Protein AF-A0AAP3A2Y4-F1 (afdb_monomer_lite)

Sequence (164 aa):
LSGLLCDRFGIGVDEKKYFTPYRIIGALFAVIATIFVVSPQWHSTSFILLAILPFLAGLLAGWQPAGNAKVAEATGSMLVSITWNFIVGFCVLGTALAIRVALGHVTVQLPDVWWMYLGGPLGLMSISLMAILVRGLGLLMLGVASTAGQLLGSVLIDVLIPSL

Structure (mmCIF, N/CA/C/O backbone):
data_AF-A0AAP3A2Y4-F1
#
_entry.id   AF-A0AAP3A2Y4-F1
#
loop_
_atom_site.group_PDB
_atom_site.id
_atom_site.type_symbol
_atom_site.label_atom_id
_atom_site.label_alt_id
_atom_site.label_comp_id
_atom_site.label_asym_id
_atom_site.label_entity_id
_atom_site.label_seq_id
_atom_site.pd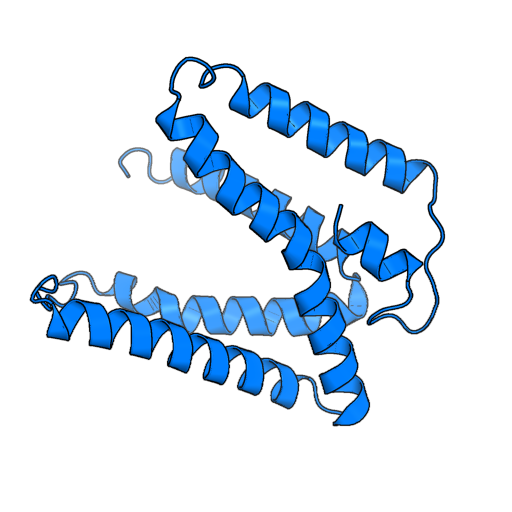bx_PDB_ins_code
_atom_site.Cartn_x
_atom_site.Cartn_y
_atom_site.Cartn_z
_atom_site.occupancy
_atom_site.B_iso_or_eq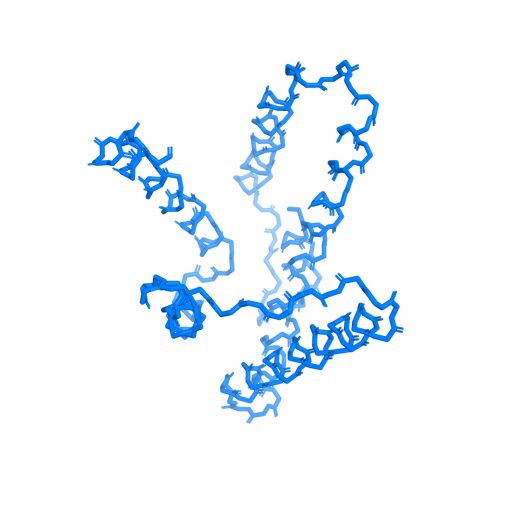uiv
_atom_site.auth_seq_id
_atom_site.auth_comp_id
_atom_site.auth_asym_id
_atom_site.auth_atom_id
_atom_site.pdbx_PDB_model_num
ATOM 1 N N . LEU A 1 1 ? -14.241 4.726 -2.953 1.00 68.31 1 LEU A N 1
ATOM 2 C CA . LEU A 1 1 ? -15.470 4.012 -3.389 1.00 68.31 1 LEU A CA 1
ATOM 3 C C . LEU A 1 1 ? -15.640 2.683 -2.656 1.00 68.31 1 LEU A C 1
ATOM 5 O O . LEU A 1 1 ? -16.600 2.540 -1.913 1.00 68.31 1 LEU A O 1
ATOM 9 N N . SER A 1 2 ? -14.690 1.757 -2.773 1.00 71.88 2 SER A N 1
ATOM 10 C CA . SER A 1 2 ? -14.707 0.450 -2.091 1.00 71.88 2 SER A CA 1
ATOM 11 C C . SER A 1 2 ? -14.863 0.514 -0.568 1.00 71.88 2 SER A C 1
ATOM 13 O O . SER A 1 2 ? -15.697 -0.191 -0.010 1.00 71.88 2 SER A O 1
ATOM 15 N N . GLY A 1 3 ? -14.146 1.420 0.103 1.00 65.75 3 GLY A N 1
ATOM 16 C CA . GLY A 1 3 ? -14.281 1.628 1.551 1.00 65.75 3 GLY A CA 1
ATOM 17 C C . GLY A 1 3 ? -15.672 2.113 1.985 1.00 65.75 3 GLY A C 1
ATOM 18 O O . GLY A 1 3 ? -16.166 1.690 3.018 1.00 65.75 3 GLY A O 1
ATOM 19 N N . LEU A 1 4 ? -16.354 2.930 1.170 1.00 69.94 4 LEU A N 1
ATOM 20 C CA . LEU A 1 4 ? -17.735 3.363 1.441 1.00 69.94 4 LEU A CA 1
ATOM 21 C C . LEU A 1 4 ? -18.731 2.201 1.337 1.00 69.94 4 LEU A C 1
ATOM 23 O O . LEU A 1 4 ? -19.694 2.147 2.098 1.00 69.94 4 LEU A O 1
ATOM 27 N N . LEU A 1 5 ? -18.494 1.274 0.406 1.00 71.19 5 LEU A N 1
ATOM 28 C CA . LEU A 1 5 ? -19.283 0.050 0.282 1.00 71.19 5 LEU A CA 1
ATOM 29 C C . LEU A 1 5 ? -19.033 -0.884 1.473 1.00 71.19 5 LEU A C 1
ATOM 31 O O . LEU A 1 5 ? -19.998 -1.350 2.071 1.00 71.19 5 LEU A O 1
ATOM 35 N N . CYS A 1 6 ? -17.772 -1.096 1.866 1.00 65.56 6 CYS A N 1
ATOM 36 C CA . CYS A 1 6 ? -17.422 -1.922 3.029 1.00 65.56 6 CYS A CA 1
ATOM 37 C C . CYS A 1 6 ? -18.035 -1.367 4.327 1.00 65.56 6 CYS A C 1
ATOM 39 O O . CYS A 1 6 ? -18.673 -2.114 5.069 1.00 65.56 6 CYS A O 1
ATOM 41 N N . ASP A 1 7 ? -17.947 -0.049 4.534 1.00 68.12 7 ASP A N 1
ATOM 42 C CA . ASP A 1 7 ? -18.549 0.662 5.669 1.00 68.12 7 ASP A CA 1
ATOM 43 C C . ASP A 1 7 ? -20.079 0.489 5.731 1.00 68.12 7 ASP A C 1
ATOM 45 O O . ASP A 1 7 ? -20.644 0.340 6.818 1.00 68.12 7 ASP A O 1
ATOM 49 N N . ARG A 1 8 ? -20.762 0.481 4.574 1.00 68.12 8 ARG A N 1
ATOM 50 C CA . ARG A 1 8 ? -22.217 0.266 4.505 1.00 68.12 8 ARG A CA 1
ATOM 51 C C . ARG A 1 8 ? -22.609 -1.193 4.713 1.00 68.12 8 ARG A C 1
ATOM 53 O O . ARG A 1 8 ? -23.613 -1.468 5.372 1.00 68.12 8 ARG A O 1
ATOM 60 N N . PHE A 1 9 ? -21.850 -2.123 4.142 1.00 69.75 9 PHE A N 1
ATOM 61 C CA . PHE A 1 9 ? -22.098 -3.551 4.323 1.00 69.75 9 PHE A CA 1
ATOM 62 C C . PHE A 1 9 ? -21.707 -4.041 5.727 1.00 69.75 9 PHE A C 1
ATOM 64 O O . PHE A 1 9 ? -22.107 -5.138 6.108 1.00 69.75 9 PHE A O 1
ATOM 71 N N . GLY A 1 10 ? -21.017 -3.218 6.527 1.00 60.84 10 GLY A N 1
ATOM 72 C CA . GLY A 1 10 ? -20.581 -3.575 7.880 1.00 60.84 10 GLY A CA 1
ATOM 73 C C . GLY A 1 10 ? -19.429 -4.577 7.875 1.00 60.84 10 GLY A C 1
ATOM 74 O O . GLY A 1 10 ? -19.268 -5.355 8.811 1.00 60.84 10 GLY A O 1
ATOM 75 N N . ILE A 1 11 ? -18.650 -4.610 6.793 1.00 62.44 11 ILE A N 1
ATOM 76 C CA . ILE A 1 11 ? -17.527 -5.533 6.653 1.00 62.44 11 ILE A CA 1
ATOM 77 C C . ILE A 1 11 ? -16.316 -4.857 7.303 1.00 62.44 11 ILE A C 1
ATOM 79 O O . ILE A 1 11 ? -15.845 -3.834 6.814 1.00 62.44 11 ILE A O 1
ATOM 83 N N . GLY A 1 12 ? -15.834 -5.415 8.418 1.00 56.69 12 GLY A N 1
ATOM 84 C CA . GLY A 1 12 ? -14.637 -4.938 9.129 1.00 56.69 12 GLY A CA 1
ATOM 85 C C . GLY A 1 12 ? -14.832 -3.746 10.078 1.00 56.69 12 GLY A C 1
ATOM 86 O O . GLY A 1 12 ? -13.844 -3.143 10.486 1.00 56.69 12 GLY A O 1
ATOM 87 N N . VAL A 1 13 ? -16.074 -3.401 10.429 1.00 58.44 13 VAL A N 1
ATOM 88 C CA . VAL A 1 13 ? -16.423 -2.345 11.401 1.00 58.44 13 VAL A CA 1
ATOM 89 C C . VAL A 1 13 ? -17.531 -2.834 12.334 1.00 58.44 13 VAL A C 1
ATOM 91 O O . VAL A 1 13 ? -18.464 -3.486 11.870 1.00 58.44 13 VAL A O 1
ATOM 94 N N . ASP A 1 14 ? -17.433 -2.494 13.624 1.00 57.44 14 ASP A N 1
ATOM 95 C CA . ASP A 1 14 ? -18.377 -2.931 14.671 1.00 57.44 14 ASP A CA 1
ATOM 96 C C . ASP A 1 14 ? -19.785 -2.342 14.490 1.00 57.44 14 ASP A C 1
ATOM 98 O O . ASP A 1 14 ? -20.785 -3.007 14.751 1.00 57.44 14 ASP A O 1
ATOM 102 N N . GLU A 1 15 ? -19.877 -1.119 13.958 1.00 57.94 15 GLU A N 1
ATOM 103 C CA . GLU A 1 15 ? -21.140 -0.468 13.610 1.00 57.94 15 GLU A CA 1
ATOM 104 C C . GLU A 1 15 ? -21.162 -0.041 12.140 1.00 57.94 15 GLU A C 1
ATOM 106 O O . GLU A 1 15 ? -20.217 0.562 11.618 1.00 57.94 15 GLU A O 1
ATOM 111 N N . LYS A 1 16 ? -22.284 -0.319 11.463 1.00 64.31 16 LYS A N 1
ATOM 112 C CA . LYS A 1 16 ? -22.519 0.104 10.076 1.00 64.31 16 LYS A CA 1
ATOM 113 C C . LYS A 1 16 ? -22.501 1.628 9.999 1.00 64.31 16 LYS A C 1
ATOM 115 O O . LYS A 1 16 ? -23.362 2.299 10.568 1.00 64.31 16 LYS A O 1
ATOM 120 N N . LYS A 1 17 ? -21.556 2.187 9.244 1.00 61.84 17 LYS A N 1
ATOM 121 C CA . LYS A 1 17 ? -21.473 3.639 9.049 1.00 61.84 17 LYS A CA 1
ATOM 122 C C . LYS A 1 17 ? -22.388 4.054 7.903 1.00 61.84 17 LYS A C 1
ATOM 124 O O . LYS A 1 17 ? -22.169 3.691 6.748 1.00 61.84 17 LYS A O 1
ATOM 129 N N . TYR A 1 18 ? -23.409 4.845 8.219 1.00 62.59 18 TYR A N 1
ATOM 130 C CA . TYR A 1 18 ? -24.339 5.381 7.227 1.00 62.59 18 TYR A CA 1
ATOM 131 C C . TYR A 1 18 ? -23.654 6.368 6.273 1.00 62.59 18 TYR A C 1
ATOM 133 O O . TYR A 1 18 ? -22.656 7.015 6.607 1.00 62.59 18 TYR A O 1
ATOM 141 N N . PHE A 1 19 ? -24.201 6.494 5.061 1.00 65.31 19 PHE A N 1
ATOM 142 C CA . PHE A 1 19 ? -23.746 7.499 4.109 1.00 65.31 19 PHE A CA 1
ATOM 143 C C . PHE A 1 19 ? -24.113 8.889 4.619 1.00 65.31 19 PHE A C 1
ATOM 145 O O . PHE A 1 19 ? -25.251 9.330 4.486 1.00 65.31 19 PHE A O 1
ATOM 152 N N . THR A 1 20 ? -23.141 9.589 5.194 1.00 78.19 20 THR A N 1
ATOM 153 C CA . THR A 1 20 ? -23.298 11.011 5.474 1.00 78.19 20 THR A CA 1
ATOM 154 C C . THR A 1 20 ? -23.122 11.804 4.175 1.00 78.19 20 THR A C 1
ATOM 156 O O . THR A 1 20 ? -22.290 11.436 3.335 1.00 78.19 20 THR A O 1
ATOM 159 N N . PRO A 1 21 ? -23.863 12.908 3.986 1.00 77.06 21 PRO A N 1
ATOM 160 C CA . PRO A 1 21 ? -23.754 13.734 2.782 1.00 77.06 21 PRO A CA 1
ATOM 161 C C . PRO A 1 21 ? -22.318 14.232 2.549 1.00 77.06 21 PRO A C 1
ATOM 163 O O . PRO A 1 21 ? -21.835 14.215 1.421 1.00 77.06 21 PRO A O 1
ATOM 166 N N . TYR A 1 22 ? -21.578 14.542 3.617 1.00 76.44 22 TYR A N 1
ATOM 167 C CA . TYR A 1 22 ? -20.168 14.942 3.543 1.00 76.44 22 TYR A CA 1
ATOM 168 C C . TYR A 1 22 ? -19.253 13.867 2.935 1.00 76.44 22 TYR A C 1
ATOM 170 O O . TYR A 1 22 ? -18.348 14.185 2.165 1.00 76.44 22 TYR A O 1
ATOM 178 N N . ARG A 1 23 ? -19.499 12.582 3.229 1.00 70.94 23 ARG A N 1
ATOM 179 C CA . ARG A 1 23 ? -18.725 11.465 2.664 1.00 70.94 23 ARG A CA 1
ATOM 180 C C . ARG A 1 23 ? -18.998 11.266 1.174 1.00 70.94 23 ARG A C 1
ATOM 182 O O . ARG A 1 23 ? -18.071 10.964 0.426 1.00 70.94 23 ARG A O 1
ATOM 189 N N . ILE A 1 24 ? -20.250 11.447 0.751 1.00 80.25 24 ILE A N 1
ATOM 190 C CA . ILE A 1 24 ? -20.639 11.370 -0.665 1.00 80.25 24 ILE A CA 1
ATOM 191 C C . ILE A 1 24 ? -19.985 12.511 -1.447 1.00 80.25 24 ILE A C 1
ATOM 193 O O . ILE A 1 24 ? -19.368 12.267 -2.481 1.00 80.25 24 ILE A O 1
ATOM 197 N N . ILE A 1 25 ? -20.065 13.735 -0.921 1.00 81.75 25 ILE A N 1
ATOM 198 C CA . ILE A 1 25 ? -19.464 14.920 -1.541 1.00 81.75 25 ILE A CA 1
ATOM 199 C C . ILE A 1 25 ? -17.945 14.751 -1.672 1.00 81.75 25 ILE A C 1
ATOM 201 O O . ILE A 1 25 ? -17.399 14.955 -2.754 1.00 81.75 25 ILE A O 1
ATOM 205 N N . 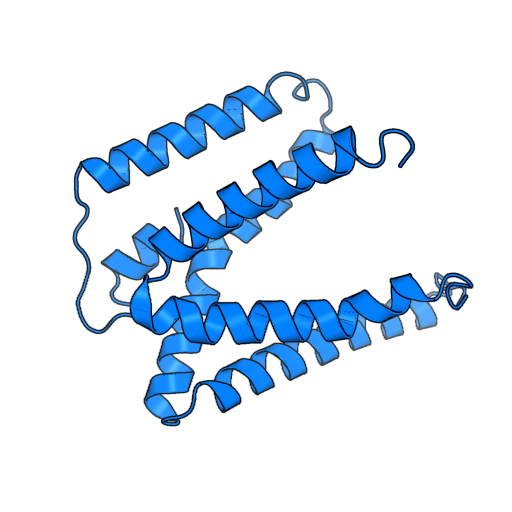GLY A 1 26 ? -17.262 14.301 -0.614 1.00 74.56 26 GLY A N 1
ATOM 206 C CA . GLY A 1 26 ? -15.821 14.035 -0.666 1.00 74.56 26 GLY A CA 1
ATOM 207 C C . GLY A 1 26 ? -15.441 12.968 -1.701 1.00 74.56 26 GLY A C 1
ATOM 208 O O . GLY A 1 26 ? -14.463 13.133 -2.429 1.00 74.56 26 GLY A O 1
ATOM 209 N N . ALA A 1 27 ? -16.233 11.898 -1.826 1.00 76.44 27 ALA A N 1
ATOM 210 C CA . ALA A 1 27 ? -16.006 10.872 -2.844 1.00 76.44 27 ALA A CA 1
ATOM 211 C C . ALA A 1 27 ? -16.215 11.403 -4.272 1.00 76.44 27 ALA A C 1
ATOM 213 O O . ALA A 1 27 ? -15.421 11.079 -5.154 1.00 76.44 27 ALA A O 1
ATOM 214 N N . LEU A 1 28 ? -17.241 12.231 -4.495 1.00 83.56 28 LEU A N 1
ATOM 215 C CA . LEU A 1 28 ? -17.479 12.895 -5.780 1.00 83.56 28 LEU A CA 1
ATOM 216 C C . LEU A 1 28 ? -16.314 13.813 -6.158 1.00 83.56 28 LEU A C 1
ATOM 218 O O . LEU A 1 28 ? -15.815 13.722 -7.277 1.00 83.56 28 LEU A O 1
ATOM 222 N N . PHE A 1 29 ? -15.831 14.635 -5.223 1.00 84.81 29 PHE A N 1
ATOM 223 C CA . PHE A 1 29 ? -14.670 15.493 -5.466 1.00 84.81 29 PHE A CA 1
ATOM 224 C C . PHE A 1 29 ? -13.420 14.695 -5.830 1.00 84.81 29 PHE A C 1
ATOM 226 O O . PHE A 1 29 ? -12.730 15.067 -6.775 1.00 84.81 29 PHE A O 1
ATOM 233 N N . ALA A 1 30 ? -13.153 13.583 -5.139 1.00 77.44 30 ALA A N 1
ATOM 234 C CA . ALA A 1 30 ? -12.022 12.721 -5.470 1.00 77.44 30 ALA A CA 1
ATOM 235 C C . ALA A 1 30 ? -12.125 12.172 -6.904 1.00 77.44 30 ALA A C 1
ATOM 237 O O . ALA A 1 30 ? -11.150 12.227 -7.647 1.00 77.44 30 ALA A O 1
ATOM 238 N N . VAL A 1 31 ? -13.313 11.712 -7.320 1.00 82.12 31 VAL A N 1
ATOM 239 C CA . VAL A 1 31 ? -13.546 11.219 -8.689 1.00 82.12 31 VAL A CA 1
ATOM 240 C C . VAL A 1 31 ? -13.333 12.327 -9.722 1.00 82.12 31 VAL A C 1
ATOM 242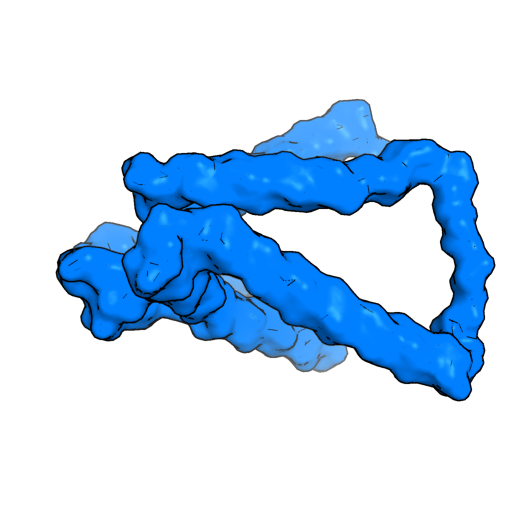 O O . VAL A 1 31 ? -12.624 12.114 -10.704 1.00 82.12 31 VAL A O 1
ATOM 245 N N . ILE A 1 32 ? -13.899 13.515 -9.493 1.00 85.38 32 ILE A N 1
ATOM 246 C CA . ILE A 1 32 ? -13.757 14.662 -10.403 1.00 85.38 32 ILE A CA 1
ATOM 247 C C . ILE A 1 32 ? -12.285 15.075 -10.522 1.00 85.38 32 ILE A C 1
ATOM 249 O O . ILE A 1 32 ? -11.789 15.256 -11.633 1.00 85.38 32 ILE A O 1
ATOM 253 N N . ALA A 1 33 ? -11.568 15.167 -9.399 1.00 80.62 33 ALA A N 1
ATOM 254 C CA . ALA A 1 33 ? -10.150 15.510 -9.382 1.00 80.62 33 ALA A CA 1
ATOM 255 C C . ALA A 1 33 ? -9.306 14.483 -10.153 1.00 80.62 33 ALA A C 1
ATOM 257 O O . ALA A 1 33 ? -8.462 14.870 -10.960 1.00 80.62 33 ALA A O 1
ATOM 258 N N . THR A 1 34 ? -9.562 13.182 -9.973 1.00 79.69 34 THR A N 1
ATOM 259 C CA . THR A 1 34 ? -8.871 12.129 -10.733 1.00 79.69 34 THR A CA 1
ATOM 260 C C . THR A 1 34 ? -9.136 12.244 -12.234 1.00 79.69 34 THR A C 1
ATOM 262 O O . THR A 1 34 ? -8.192 12.162 -13.016 1.00 79.69 34 THR A O 1
ATOM 265 N N . ILE A 1 35 ? -10.386 12.478 -12.652 1.00 82.88 35 ILE A N 1
ATOM 266 C CA . ILE A 1 35 ? -10.720 12.679 -14.073 1.00 82.88 35 ILE A CA 1
ATOM 267 C C . ILE A 1 35 ? -9.956 13.880 -14.635 1.00 82.88 35 ILE A C 1
ATOM 269 O O . ILE A 1 35 ? -9.402 13.792 -15.728 1.00 82.88 35 ILE A O 1
ATOM 273 N N . PHE A 1 36 ? -9.877 14.974 -13.878 1.00 85.06 36 PHE A N 1
ATOM 274 C CA . PHE A 1 36 ? -9.170 16.180 -14.300 1.00 85.06 36 PHE A CA 1
ATOM 275 C C . PHE A 1 36 ? -7.667 15.931 -14.485 1.00 85.06 36 PHE A C 1
ATOM 277 O O . PHE A 1 36 ? -7.118 16.269 -15.531 1.00 85.06 36 PHE A O 1
ATOM 284 N N . VAL A 1 37 ? -7.026 15.258 -13.521 1.00 79.81 37 VAL A N 1
ATOM 285 C CA . VAL A 1 37 ? -5.603 14.871 -13.579 1.00 79.81 37 VAL A CA 1
ATOM 286 C C . VAL A 1 37 ? -5.312 13.951 -14.768 1.00 79.81 37 VAL A C 1
ATOM 288 O O . VAL A 1 37 ? -4.263 14.064 -15.398 1.00 79.81 37 VAL A O 1
ATOM 291 N N . VAL A 1 38 ? -6.241 13.052 -15.096 1.00 77.06 38 VAL A N 1
ATOM 292 C CA . VAL A 1 38 ? -6.081 12.068 -16.176 1.00 77.06 38 VAL A CA 1
ATOM 293 C C . VAL A 1 38 ? -6.448 12.633 -17.558 1.00 77.06 38 VAL A C 1
ATOM 295 O O . VAL A 1 38 ? -5.957 12.126 -18.567 1.00 77.06 38 VAL A O 1
ATOM 298 N N . SER A 1 39 ? -7.259 13.694 -17.628 1.00 81.38 39 SER A N 1
ATOM 299 C CA . SER A 1 39 ? -7.762 14.292 -18.879 1.00 81.38 39 SER A CA 1
ATOM 300 C C . SER A 1 39 ? -6.709 14.572 -19.969 1.00 81.38 39 SER A C 1
ATOM 302 O O . SER A 1 39 ? -7.011 14.311 -21.137 1.00 81.38 39 SER A O 1
ATOM 304 N N . PRO A 1 40 ? -5.461 14.993 -19.666 1.00 80.44 40 PRO A N 1
ATOM 305 C CA . PRO A 1 40 ? -4.465 15.261 -20.706 1.00 80.44 40 PRO A CA 1
ATOM 306 C C . PRO A 1 40 ? -4.001 13.998 -21.451 1.00 80.44 40 PRO A C 1
ATOM 308 O O . PRO A 1 40 ? -3.507 14.087 -22.574 1.00 80.44 40 PRO A O 1
ATOM 311 N N . GLN A 1 41 ? -4.162 12.812 -20.854 1.00 75.69 41 GLN A N 1
ATOM 312 C CA . GLN A 1 41 ? -3.605 11.551 -21.365 1.00 75.69 41 GLN A CA 1
ATOM 313 C C . GLN A 1 41 ? -4.589 10.713 -22.204 1.00 75.69 41 GLN A C 1
ATOM 315 O O . GLN A 1 41 ? -4.269 9.595 -22.609 1.00 75.69 41 GLN A O 1
ATOM 320 N N . TRP A 1 42 ? -5.777 11.242 -22.516 1.00 73.31 42 TRP A N 1
ATOM 321 C CA . TRP A 1 42 ? -6.854 10.494 -23.191 1.00 73.31 42 TRP A CA 1
ATOM 322 C C . TRP A 1 42 ? -6.550 10.097 -24.644 1.00 73.31 42 TRP A C 1
ATOM 324 O O . TRP A 1 42 ? -7.227 9.241 -25.205 1.00 73.31 42 TRP A O 1
ATOM 334 N N . HIS A 1 43 ? -5.508 10.667 -25.248 1.00 75.06 43 HIS A N 1
ATOM 335 C CA . HIS A 1 43 ? -5.102 10.364 -26.621 1.00 75.06 43 HIS A CA 1
ATOM 336 C C . HIS A 1 43 ? -4.357 9.024 -26.765 1.00 75.06 43 HIS A C 1
ATOM 338 O O . HIS A 1 43 ? -4.152 8.560 -27.884 1.00 75.06 43 HIS A O 1
ATOM 344 N N . SER A 1 44 ? -3.952 8.386 -25.659 1.00 76.38 44 SER A N 1
ATOM 345 C CA . SER A 1 44 ? -3.226 7.111 -25.677 1.00 76.38 44 SER A CA 1
ATOM 346 C C . SER A 1 44 ? -4.130 5.943 -25.271 1.00 76.38 44 SER A C 1
ATOM 348 O O . SER A 1 44 ? -4.461 5.766 -24.098 1.00 76.38 44 SER A O 1
ATOM 350 N N . THR A 1 45 ? -4.501 5.089 -26.231 1.00 74.12 45 THR A N 1
ATOM 351 C CA . THR A 1 45 ? -5.304 3.876 -25.974 1.00 74.12 45 THR A CA 1
ATOM 352 C C . THR A 1 45 ? -4.620 2.927 -24.984 1.00 74.12 45 THR A C 1
ATOM 354 O O . THR A 1 45 ? -5.280 2.360 -24.112 1.00 74.12 45 THR A O 1
ATOM 357 N N . SER A 1 46 ? -3.291 2.798 -25.061 1.00 76.19 46 SER A N 1
ATOM 358 C CA . SER A 1 46 ? -2.497 1.993 -24.122 1.00 76.19 46 SER A CA 1
ATOM 359 C C . SER A 1 46 ? -2.567 2.539 -22.696 1.00 76.19 46 SER A C 1
ATOM 361 O O . SER A 1 46 ? -2.616 1.764 -21.742 1.00 76.19 46 SER A O 1
ATOM 363 N N . PHE A 1 47 ? -2.625 3.864 -22.538 1.00 75.44 47 PHE A N 1
ATOM 364 C CA . PHE A 1 47 ? -2.754 4.496 -21.228 1.00 75.44 47 PHE A CA 1
ATOM 365 C C . PHE A 1 47 ? -4.120 4.215 -20.592 1.00 75.44 47 PHE A C 1
ATOM 367 O O . PHE A 1 47 ? -4.188 3.885 -19.411 1.00 75.44 47 PHE A O 1
ATOM 374 N N . ILE A 1 48 ? -5.202 4.262 -21.375 1.00 75.88 48 ILE A N 1
ATOM 375 C CA . ILE A 1 48 ? -6.558 3.960 -20.886 1.00 75.88 48 ILE A CA 1
ATOM 376 C C . ILE A 1 48 ? -6.650 2.511 -20.388 1.00 75.88 48 ILE A C 1
ATOM 378 O O . ILE A 1 48 ? -7.175 2.266 -19.302 1.00 75.88 48 ILE A O 1
ATOM 382 N N . LEU A 1 49 ? -6.094 1.554 -21.139 1.00 79.25 49 LEU A N 1
ATOM 383 C CA . LEU A 1 49 ? -6.032 0.144 -20.735 1.00 79.25 49 LEU A CA 1
ATOM 384 C C . LEU A 1 49 ? -5.259 -0.050 -19.424 1.00 79.25 49 LEU A C 1
ATOM 386 O O . LEU A 1 49 ? -5.719 -0.766 -18.535 1.00 79.25 49 LEU A O 1
ATOM 390 N N . LEU A 1 50 ? -4.118 0.625 -19.274 1.00 80.69 50 LEU A N 1
ATOM 391 C CA . LEU A 1 50 ? -3.328 0.576 -18.045 1.00 80.69 50 LEU A CA 1
ATOM 392 C C . LEU A 1 50 ? -4.018 1.281 -16.871 1.00 80.69 50 LEU A C 1
ATOM 394 O O . LEU A 1 50 ? -3.855 0.830 -15.743 1.00 80.69 50 LEU A O 1
ATOM 398 N N . ALA A 1 51 ? -4.820 2.322 -17.115 1.00 77.44 51 ALA A N 1
ATOM 399 C CA . ALA A 1 51 ? -5.567 3.057 -16.089 1.00 77.44 51 ALA A CA 1
ATOM 400 C C . ALA A 1 51 ? -6.744 2.261 -15.494 1.00 77.44 51 ALA A C 1
ATOM 402 O O . ALA A 1 51 ? -7.139 2.500 -14.348 1.00 77.44 51 ALA A O 1
ATOM 403 N N . ILE A 1 52 ? -7.271 1.268 -16.219 1.00 80.75 52 ILE A N 1
ATOM 404 C CA . ILE A 1 52 ? -8.294 0.347 -15.695 1.00 80.75 52 ILE A CA 1
ATOM 405 C C . ILE A 1 52 ? -7.740 -0.469 -14.521 1.00 80.75 52 ILE A C 1
ATOM 407 O O . ILE A 1 52 ? -8.448 -0.706 -13.542 1.00 80.75 52 ILE A O 1
ATOM 411 N N . LEU A 1 53 ? -6.469 -0.866 -14.581 1.00 81.56 53 LEU A N 1
ATOM 412 C CA . LEU A 1 53 ? -5.840 -1.711 -13.568 1.00 81.56 53 LEU A CA 1
ATOM 413 C C . LEU A 1 53 ? -5.822 -1.071 -12.159 1.00 81.56 53 LEU A C 1
ATOM 415 O O . LEU A 1 53 ? -6.361 -1.685 -11.234 1.00 81.56 53 LEU A O 1
ATOM 419 N N . PRO A 1 54 ? -5.292 0.154 -11.952 1.00 78.00 54 PRO A N 1
ATOM 420 C CA . PRO A 1 54 ? -5.334 0.822 -10.656 1.00 78.00 54 PRO A CA 1
ATOM 421 C C . PRO A 1 54 ? -6.757 1.223 -10.249 1.00 78.00 54 PRO A C 1
ATOM 423 O O . PRO A 1 54 ? -7.052 1.256 -9.055 1.00 78.00 54 PRO A O 1
ATOM 426 N N . PHE A 1 55 ? -7.665 1.475 -11.200 1.00 81.12 55 PHE A N 1
ATOM 427 C CA . PHE A 1 55 ? -9.073 1.720 -10.880 1.00 81.12 55 PHE A CA 1
ATOM 428 C C . PHE A 1 55 ? -9.732 0.485 -10.250 1.00 81.12 55 PHE A C 1
ATOM 430 O O . PHE A 1 55 ? -10.314 0.577 -9.166 1.00 81.12 55 PHE A O 1
ATOM 437 N N . LEU A 1 56 ? -9.583 -0.685 -10.880 1.00 83.44 56 LEU A N 1
ATOM 438 C CA . LEU A 1 56 ? -10.060 -1.960 -10.338 1.00 83.44 56 LEU A CA 1
ATOM 439 C C . LEU A 1 56 ? -9.381 -2.288 -9.004 1.00 83.44 56 LEU A C 1
ATOM 441 O O . LEU A 1 56 ? -10.062 -2.666 -8.050 1.00 83.44 56 LEU A O 1
ATOM 445 N N . ALA A 1 57 ? -8.067 -2.068 -8.895 1.00 80.88 57 ALA A N 1
ATOM 446 C CA . ALA A 1 57 ? -7.349 -2.222 -7.632 1.00 80.88 57 ALA A CA 1
ATOM 447 C C . ALA A 1 57 ? -7.949 -1.322 -6.538 1.00 80.88 57 ALA A C 1
ATOM 449 O O . ALA A 1 57 ? -8.202 -1.792 -5.432 1.00 80.88 57 ALA A O 1
ATOM 450 N N . GLY A 1 58 ? -8.287 -0.067 -6.849 1.00 80.31 58 GLY A N 1
ATOM 451 C CA . GLY A 1 58 ? -8.973 0.846 -5.931 1.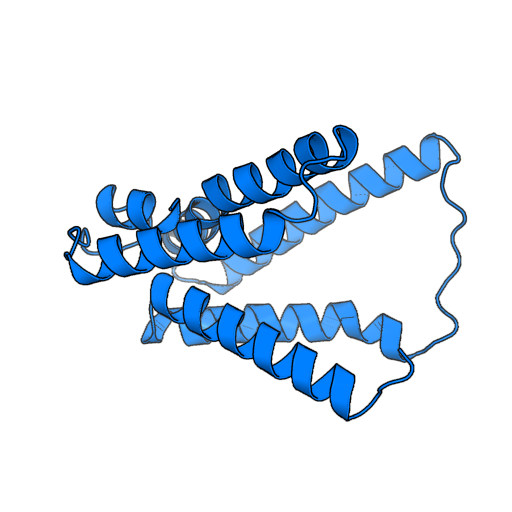00 80.31 58 GLY A CA 1
ATOM 452 C C . GLY A 1 58 ? -10.374 0.374 -5.514 1.00 80.31 58 GLY A C 1
ATOM 453 O O . GLY A 1 58 ? -10.782 0.574 -4.361 1.00 80.31 58 GLY A O 1
ATOM 454 N N . LEU A 1 59 ? -11.112 -0.296 -6.407 1.00 80.56 59 LEU A N 1
ATOM 455 C CA . LEU A 1 59 ? -12.403 -0.925 -6.089 1.00 80.56 59 LEU A CA 1
ATOM 456 C C . LEU A 1 59 ? -12.268 -2.144 -5.163 1.00 80.56 59 LEU A C 1
ATOM 458 O O . LEU A 1 59 ? -13.202 -2.453 -4.419 1.00 80.56 59 LEU A O 1
ATOM 462 N N . LEU A 1 60 ? -11.108 -2.795 -5.149 1.00 79.81 60 LEU A N 1
ATOM 463 C CA . LEU A 1 60 ? -10.811 -3.911 -4.250 1.00 79.81 60 LEU A CA 1
ATOM 464 C C . LEU A 1 60 ? -10.097 -3.460 -2.964 1.00 79.81 60 LEU A C 1
ATOM 466 O O . LEU A 1 60 ? -10.237 -4.102 -1.927 1.00 79.81 60 LEU A O 1
ATOM 470 N N . ALA A 1 61 ? -9.410 -2.317 -2.989 1.00 76.31 61 ALA A N 1
ATOM 471 C CA . ALA A 1 61 ? -8.540 -1.846 -1.909 1.00 76.31 61 ALA A CA 1
ATOM 472 C C . ALA A 1 61 ? -9.244 -1.669 -0.554 1.00 76.31 61 ALA A C 1
ATOM 474 O O . ALA A 1 61 ? -8.610 -1.812 0.482 1.00 76.31 61 ALA A O 1
ATOM 475 N N . GLY A 1 62 ? -10.548 -1.377 -0.532 1.00 69.88 62 GLY A N 1
ATOM 476 C CA . GLY A 1 62 ? -11.318 -1.259 0.712 1.00 69.88 62 GLY A CA 1
ATOM 477 C C . GLY A 1 62 ? -11.620 -2.599 1.390 1.00 69.88 62 GLY A C 1
ATOM 478 O O . GLY A 1 62 ? -11.805 -2.639 2.604 1.00 69.88 62 GLY A O 1
ATOM 479 N N . TRP A 1 63 ? -11.630 -3.694 0.627 1.00 73.75 63 TRP A N 1
ATOM 480 C CA . TRP A 1 63 ? -11.980 -5.026 1.124 1.00 73.75 63 TRP A CA 1
ATOM 481 C C . TRP A 1 63 ? -10.849 -5.657 1.931 1.00 73.75 63 TRP A C 1
ATOM 483 O O . TRP A 1 63 ? -11.105 -6.359 2.906 1.00 73.75 63 TRP A O 1
ATOM 493 N N . GLN A 1 64 ? -9.596 -5.381 1.564 1.00 75.75 64 GLN A N 1
ATOM 494 C CA . GLN A 1 64 ? -8.431 -5.930 2.255 1.00 75.75 64 GLN A CA 1
ATOM 495 C C . GLN A 1 64 ? -8.338 -5.449 3.720 1.00 75.75 64 GLN A C 1
ATOM 497 O O . GLN A 1 64 ? -8.274 -6.301 4.605 1.00 75.75 64 GLN A O 1
ATOM 502 N N . PRO A 1 65 ? -8.413 -4.140 4.043 1.00 71.00 65 PRO A N 1
ATOM 503 C CA . PRO A 1 65 ? -8.444 -3.683 5.431 1.00 71.00 65 PRO A CA 1
ATOM 504 C C . PRO A 1 65 ? -9.640 -4.226 6.220 1.00 71.00 65 PRO A C 1
ATOM 506 O O . PRO A 1 65 ? -9.505 -4.528 7.403 1.00 71.00 65 PRO A O 1
ATOM 509 N N . ALA A 1 66 ? -10.792 -4.392 5.566 1.00 71.62 66 ALA A N 1
ATOM 510 C CA . ALA A 1 66 ? -11.991 -4.945 6.183 1.00 71.62 66 ALA A CA 1
ATOM 511 C C . ALA A 1 66 ? -11.832 -6.432 6.556 1.00 71.62 66 ALA A C 1
ATOM 513 O O . ALA A 1 66 ? -12.189 -6.843 7.663 1.00 71.62 66 ALA A O 1
ATOM 514 N N . GLY A 1 67 ? -11.241 -7.234 5.665 1.00 78.75 67 GLY A N 1
ATOM 515 C CA . GLY A 1 67 ? -10.864 -8.619 5.955 1.00 78.75 67 GLY A CA 1
ATOM 516 C C . GLY A 1 67 ? -9.801 -8.709 7.052 1.00 78.75 67 GLY A C 1
ATOM 517 O O . GLY A 1 67 ? -9.930 -9.514 7.973 1.00 78.75 67 GLY A O 1
ATOM 518 N N . ASN A 1 68 ? -8.802 -7.826 7.015 1.00 80.31 68 ASN A N 1
ATOM 519 C CA . ASN A 1 68 ? -7.755 -7.754 8.034 1.00 80.31 68 ASN A CA 1
ATOM 520 C C . ASN A 1 68 ? -8.322 -7.455 9.427 1.00 80.31 68 ASN A C 1
ATOM 522 O O . ASN A 1 68 ? -7.912 -8.084 10.403 1.00 80.31 68 ASN A O 1
ATOM 526 N N . ALA A 1 69 ? -9.309 -6.560 9.517 1.00 75.69 69 ALA A N 1
ATOM 527 C CA . ALA A 1 69 ? -10.016 -6.277 10.762 1.00 75.69 69 ALA A CA 1
ATOM 528 C C . ALA A 1 69 ? -10.736 -7.522 11.309 1.00 75.69 69 ALA A C 1
ATOM 530 O O . ALA A 1 69 ? -10.584 -7.839 12.486 1.00 75.69 69 ALA A O 1
ATOM 531 N N . LYS A 1 70 ? -11.435 -8.286 10.457 1.00 79.56 70 LYS A N 1
ATOM 532 C CA . LYS A 1 70 ? -12.127 -9.523 10.869 1.00 79.56 70 LYS A CA 1
ATOM 533 C C . LYS A 1 70 ? -11.171 -10.632 11.314 1.00 79.56 70 LYS A C 1
ATOM 535 O O . LYS A 1 70 ? -11.451 -11.317 12.293 1.00 79.56 70 LYS A O 1
ATOM 540 N N . VAL A 1 71 ? -10.028 -10.793 10.645 1.00 84.44 71 VAL A N 1
ATOM 541 C CA . VAL A 1 71 ? -8.982 -11.739 11.079 1.00 84.44 71 VAL A CA 1
ATOM 542 C C . VAL A 1 71 ? -8.398 -11.312 12.426 1.00 84.44 71 VAL A C 1
ATOM 544 O O . VAL A 1 71 ? -8.204 -12.154 13.300 1.00 84.44 71 VAL A O 1
ATOM 547 N N . ALA A 1 72 ? -8.150 -10.016 12.624 1.00 82.25 72 ALA A N 1
ATOM 548 C CA . ALA A 1 72 ? -7.640 -9.500 13.892 1.00 82.25 72 ALA A CA 1
ATOM 549 C C . ALA A 1 72 ? -8.648 -9.685 15.040 1.00 82.25 72 ALA A C 1
ATOM 551 O O . ALA A 1 72 ? -8.243 -10.041 16.141 1.00 82.25 72 ALA A O 1
ATOM 552 N N . GLU A 1 73 ? -9.943 -9.497 14.776 1.00 81.56 73 GLU A N 1
ATOM 553 C CA . GLU A 1 73 ? -11.036 -9.739 15.727 1.00 81.56 73 GLU A CA 1
ATOM 554 C C . GLU A 1 73 ? -11.125 -11.227 16.104 1.00 81.56 73 GLU A C 1
ATOM 556 O O . GLU A 1 73 ? -11.085 -11.569 17.283 1.00 81.56 73 GLU A O 1
ATOM 561 N N . ALA A 1 74 ? -11.144 -12.122 15.110 1.00 87.50 74 ALA A N 1
ATOM 562 C CA . ALA A 1 74 ? -11.256 -13.566 15.328 1.00 87.50 74 ALA A CA 1
ATOM 563 C C . ALA A 1 74 ? -10.041 -14.181 16.045 1.00 87.50 74 ALA A C 1
ATOM 565 O O . ALA A 1 74 ? -10.177 -15.169 16.762 1.00 87.50 74 ALA A O 1
ATOM 566 N N . THR A 1 75 ? -8.848 -13.620 15.842 1.00 89.00 75 THR A N 1
ATOM 567 C CA . THR A 1 75 ? -7.594 -14.118 16.440 1.00 89.00 75 THR A CA 1
ATOM 568 C C . THR A 1 75 ? -7.184 -13.353 17.699 1.00 89.00 75 THR A C 1
ATOM 570 O O . THR A 1 75 ? -6.205 -13.721 18.346 1.00 89.00 75 THR A O 1
ATOM 573 N N . GLY A 1 76 ? -7.874 -12.255 18.025 1.00 84.81 76 GLY A N 1
ATOM 574 C CA . GLY A 1 76 ? -7.483 -11.318 19.081 1.00 84.81 76 GLY A CA 1
ATOM 575 C C . GLY A 1 76 ? -6.150 -10.600 18.829 1.00 84.81 76 GLY A C 1
ATOM 576 O O . GLY A 1 76 ? -5.628 -9.943 19.730 1.00 84.81 76 GLY A O 1
ATOM 577 N N . SER A 1 77 ? -5.565 -10.721 17.631 1.00 79.81 77 SER A N 1
ATOM 578 C CA . SER A 1 77 ? -4.224 -10.222 17.330 1.00 79.81 77 SER A CA 1
ATOM 579 C C . SER A 1 77 ? -4.115 -9.652 15.919 1.00 79.81 77 SER A C 1
ATOM 581 O O . SER A 1 77 ? -4.172 -10.353 14.910 1.00 79.81 77 SER A O 1
ATOM 583 N N . MET A 1 78 ? -3.846 -8.349 15.841 1.00 75.25 78 MET A N 1
ATOM 584 C CA . MET A 1 78 ? -3.565 -7.671 14.574 1.00 75.25 78 MET A CA 1
ATOM 585 C C . MET A 1 78 ? -2.261 -8.159 13.925 1.00 75.25 78 MET A C 1
ATOM 587 O O . MET A 1 78 ? -2.163 -8.174 12.699 1.00 75.25 78 MET A O 1
ATOM 591 N N . LEU A 1 79 ? -1.291 -8.623 14.725 1.00 80.81 79 LEU A N 1
ATOM 592 C CA . LEU A 1 79 ? -0.043 -9.200 14.218 1.00 80.81 79 LEU A CA 1
ATOM 593 C C . LEU A 1 79 ? -0.308 -10.428 13.344 1.00 80.81 79 LEU A C 1
ATOM 595 O O . LEU A 1 79 ? 0.313 -10.554 12.297 1.00 80.81 79 LEU A O 1
ATOM 599 N N . VAL A 1 80 ? -1.277 -11.274 13.708 1.00 85.69 80 VAL A N 1
ATOM 600 C CA . VAL A 1 80 ? -1.636 -12.458 12.908 1.00 85.69 80 VAL A CA 1
ATOM 601 C C . VAL A 1 80 ? -2.155 -12.052 11.527 1.00 85.69 80 VAL A C 1
ATOM 603 O O . VAL A 1 80 ? -1.745 -12.625 10.518 1.00 85.69 80 VAL A O 1
ATOM 606 N N . SER A 1 81 ? -3.001 -11.018 11.455 1.00 84.31 81 SER A N 1
ATOM 607 C CA . SER A 1 81 ? -3.473 -10.485 10.173 1.00 84.31 81 SER A CA 1
ATOM 608 C C . SER A 1 81 ? -2.325 -9.919 9.328 1.00 84.31 81 SER A C 1
ATOM 610 O O . SER A 1 81 ? -2.247 -10.215 8.132 1.00 84.31 81 SER A O 1
ATOM 612 N N . ILE A 1 82 ? -1.405 -9.159 9.932 1.00 81.19 82 ILE A N 1
ATOM 613 C CA . ILE A 1 82 ? -0.235 -8.599 9.236 1.00 81.19 82 ILE A CA 1
ATOM 614 C C . ILE A 1 82 ? 0.652 -9.724 8.696 1.00 81.19 82 ILE A C 1
ATOM 616 O O . ILE A 1 82 ? 0.985 -9.720 7.510 1.00 81.19 82 ILE A O 1
ATOM 620 N N . THR A 1 83 ? 0.984 -10.716 9.524 1.00 85.56 83 THR A N 1
ATOM 621 C CA . THR A 1 83 ? 1.794 -11.870 9.119 1.00 85.56 83 THR A CA 1
ATOM 622 C C . THR A 1 83 ? 1.169 -12.592 7.931 1.00 85.56 83 THR A C 1
ATOM 624 O O . THR A 1 83 ? 1.877 -12.892 6.971 1.00 85.56 83 THR A O 1
ATOM 627 N N . TRP A 1 84 ? -0.152 -12.803 7.930 1.00 87.75 84 TRP A N 1
ATOM 628 C CA . TRP A 1 84 ? -0.810 -13.445 6.793 1.00 87.75 84 TRP A CA 1
ATOM 629 C C . TRP A 1 84 ? -0.724 -12.625 5.505 1.00 87.75 84 TRP A C 1
ATOM 631 O O . TRP A 1 84 ? -0.451 -13.186 4.445 1.00 87.75 84 TRP A O 1
ATOM 641 N N . ASN A 1 85 ? -0.889 -11.301 5.587 1.00 86.75 85 ASN A N 1
ATOM 642 C CA . ASN A 1 85 ? -0.721 -10.426 4.423 1.00 86.75 85 ASN A CA 1
ATOM 643 C C . ASN A 1 85 ? 0.696 -10.535 3.847 1.00 86.75 85 ASN A C 1
ATOM 645 O O . ASN A 1 85 ? 0.856 -10.633 2.630 1.00 86.75 85 ASN A O 1
ATOM 649 N N . PHE A 1 86 ? 1.714 -10.567 4.709 1.00 86.62 86 PHE A N 1
ATOM 650 C CA . PHE A 1 86 ? 3.103 -10.709 4.277 1.00 86.62 86 PHE A CA 1
ATOM 651 C C . PHE A 1 86 ? 3.401 -12.080 3.675 1.00 86.62 86 PHE A C 1
ATOM 653 O O . PHE A 1 86 ? 4.079 -12.134 2.654 1.00 86.62 86 PHE A O 1
ATOM 660 N N . ILE A 1 87 ? 2.882 -13.173 4.243 1.00 92.00 87 ILE A N 1
ATOM 661 C CA . ILE A 1 87 ? 3.084 -14.511 3.670 1.00 92.00 87 ILE A CA 1
ATOM 662 C C . ILE A 1 87 ? 2.425 -14.600 2.292 1.00 92.00 87 ILE A C 1
ATOM 664 O O . ILE A 1 87 ? 3.076 -15.015 1.337 1.00 92.00 87 ILE A O 1
ATOM 668 N N . VAL A 1 88 ? 1.167 -14.165 2.157 1.00 91.56 88 VAL A N 1
ATOM 669 C CA . VAL A 1 88 ? 0.464 -14.183 0.863 1.00 91.56 88 VAL A CA 1
ATOM 670 C C . VAL A 1 88 ? 1.197 -13.313 -0.159 1.00 91.56 88 VAL A C 1
ATOM 672 O O . VAL A 1 88 ? 1.460 -13.771 -1.270 1.00 91.56 88 VAL A O 1
ATOM 675 N N . GLY A 1 89 ? 1.587 -12.091 0.219 1.00 89.38 89 GLY A N 1
ATOM 676 C CA . GLY A 1 89 ? 2.357 -11.197 -0.647 1.00 89.38 89 GLY A CA 1
ATOM 677 C C . GLY A 1 89 ? 3.698 -11.801 -1.072 1.00 89.38 89 GLY A C 1
ATOM 678 O O . GLY A 1 89 ? 4.027 -11.787 -2.257 1.00 89.38 89 GLY A O 1
ATOM 679 N N . PHE A 1 90 ? 4.438 -12.395 -0.133 1.00 91.12 90 PHE A N 1
ATOM 680 C CA . PHE A 1 90 ? 5.703 -13.076 -0.404 1.00 91.12 90 PHE A CA 1
ATOM 681 C C . PHE A 1 90 ? 5.521 -14.264 -1.352 1.00 91.12 90 PHE A C 1
ATOM 683 O O . PHE A 1 90 ? 6.274 -14.387 -2.314 1.00 91.12 90 PHE A O 1
ATOM 690 N N . CYS A 1 91 ? 4.509 -15.108 -1.136 1.00 96.44 91 CYS A N 1
ATOM 691 C CA . CYS A 1 91 ? 4.218 -16.239 -2.013 1.00 96.44 91 CYS A CA 1
ATOM 692 C C . CYS A 1 91 ? 3.868 -15.777 -3.431 1.00 96.44 91 CYS A C 1
ATOM 694 O O . CYS A 1 91 ? 4.453 -16.278 -4.387 1.00 96.44 91 CYS A O 1
ATOM 696 N N . VAL A 1 92 ? 2.972 -14.796 -3.581 1.00 94.44 92 VAL A N 1
ATOM 697 C CA . VAL A 1 92 ? 2.559 -14.282 -4.898 1.00 94.44 92 VAL A CA 1
ATOM 698 C C . VAL A 1 92 ? 3.743 -13.667 -5.646 1.00 94.44 92 VAL A C 1
ATOM 700 O O . VAL A 1 92 ? 3.993 -14.024 -6.800 1.00 94.44 92 VAL A O 1
ATOM 703 N N . LEU A 1 93 ? 4.501 -12.779 -4.995 1.00 91.88 93 LEU A N 1
ATOM 704 C CA . LEU A 1 93 ? 5.674 -12.146 -5.605 1.00 91.88 93 LEU A CA 1
ATOM 705 C C . LEU A 1 93 ? 6.779 -13.168 -5.899 1.00 91.88 93 LEU A C 1
ATOM 707 O O . LEU A 1 93 ? 7.393 -13.117 -6.964 1.00 91.88 93 LEU A O 1
ATOM 711 N N . GLY A 1 94 ? 6.995 -14.126 -4.997 1.00 94.62 94 GLY A N 1
ATOM 712 C CA . GLY A 1 94 ? 7.953 -15.214 -5.167 1.00 94.62 94 GLY A CA 1
ATOM 713 C C . GLY A 1 94 ? 7.598 -16.123 -6.342 1.00 94.62 94 GLY A C 1
ATOM 714 O O . GLY A 1 94 ? 8.467 -16.445 -7.148 1.00 94.62 94 GLY A O 1
ATOM 715 N N . THR A 1 95 ? 6.321 -16.480 -6.508 1.00 96.69 95 THR A N 1
ATOM 716 C CA . THR A 1 95 ? 5.845 -17.242 -7.673 1.00 96.69 95 THR A CA 1
ATOM 717 C C . THR A 1 95 ? 6.007 -16.445 -8.965 1.00 96.69 95 THR A C 1
ATOM 719 O O . THR A 1 95 ? 6.513 -16.983 -9.947 1.00 96.69 95 THR A O 1
ATOM 722 N N . ALA A 1 96 ? 5.646 -15.159 -8.977 1.00 93.88 96 ALA A N 1
ATOM 723 C CA . ALA A 1 96 ? 5.834 -14.308 -10.152 1.00 93.88 96 ALA A CA 1
ATOM 724 C C . ALA A 1 96 ? 7.317 -14.203 -10.553 1.00 93.88 96 ALA A C 1
ATOM 726 O O . ALA A 1 96 ? 7.650 -14.319 -11.735 1.00 93.88 96 ALA A O 1
ATOM 727 N N . LEU A 1 97 ? 8.216 -14.047 -9.574 1.00 91.94 97 LEU A N 1
ATOM 728 C CA . LEU A 1 97 ? 9.659 -14.071 -9.802 1.00 91.94 97 LEU A CA 1
ATOM 729 C C . LEU A 1 97 ? 10.112 -15.428 -10.353 1.00 91.94 97 LEU A C 1
ATOM 731 O O . LEU A 1 97 ? 10.821 -15.457 -11.355 1.00 91.94 97 LEU A O 1
ATOM 735 N N . ALA A 1 98 ? 9.671 -16.537 -9.754 1.00 93.75 98 ALA A N 1
ATOM 736 C CA . ALA A 1 98 ? 10.021 -17.883 -10.202 1.00 93.75 98 ALA A CA 1
ATOM 737 C C . ALA A 1 98 ? 9.590 -18.139 -11.655 1.00 93.75 98 ALA A C 1
ATOM 739 O O . ALA A 1 98 ? 10.380 -18.656 -12.442 1.00 93.75 98 ALA A O 1
ATOM 740 N N . ILE A 1 99 ? 8.384 -17.706 -12.040 1.00 95.69 99 ILE A N 1
ATOM 741 C CA . ILE A 1 99 ? 7.903 -17.778 -13.428 1.00 95.69 99 ILE A CA 1
ATOM 742 C C . ILE A 1 99 ? 8.815 -16.962 -14.349 1.00 95.69 99 ILE A C 1
ATOM 744 O O . ILE A 1 99 ? 9.255 -17.464 -15.381 1.00 95.69 99 ILE A O 1
ATOM 748 N N . ARG A 1 100 ? 9.146 -15.716 -13.985 1.00 92.81 100 ARG A N 1
ATOM 749 C CA . ARG A 1 100 ? 10.027 -14.877 -14.811 1.00 92.81 100 ARG A CA 1
ATOM 750 C C . ARG A 1 100 ? 11.430 -15.468 -14.962 1.00 92.81 100 ARG A C 1
ATOM 752 O O . ARG A 1 100 ? 12.000 -15.364 -16.046 1.00 92.81 100 ARG A O 1
ATOM 759 N N . VAL A 1 101 ? 11.970 -16.074 -13.903 1.00 92.31 101 VAL A N 1
ATOM 760 C CA . VAL A 1 101 ? 13.255 -16.788 -13.938 1.00 92.31 101 VAL A CA 1
ATOM 761 C C . VAL A 1 101 ? 13.163 -17.997 -14.870 1.00 92.31 101 VAL A C 1
ATOM 763 O O . VAL A 1 101 ? 14.020 -18.151 -15.734 1.00 92.31 101 VAL A O 1
ATOM 766 N N . ALA A 1 102 ? 12.106 -18.808 -14.759 1.00 92.69 102 ALA A N 1
ATOM 767 C CA . ALA A 1 102 ? 11.896 -19.980 -15.612 1.00 92.69 102 ALA A CA 1
ATOM 768 C C . ALA A 1 102 ? 11.750 -19.623 -17.104 1.00 92.69 102 ALA A C 1
ATOM 770 O O . ALA A 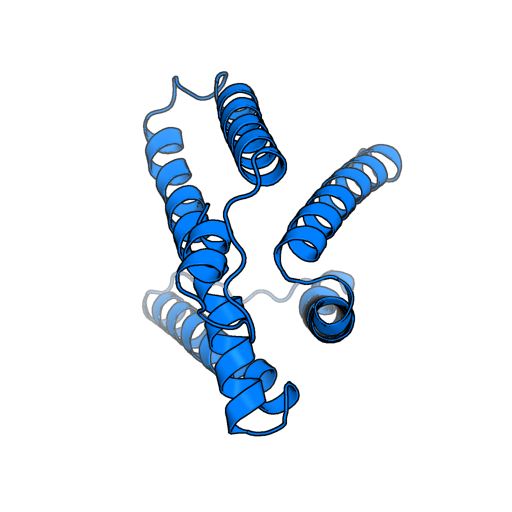1 102 ? 12.182 -20.386 -17.963 1.00 92.69 102 ALA A O 1
ATOM 771 N N . LEU A 1 103 ? 11.186 -18.451 -17.412 1.00 95.31 103 LEU A N 1
ATOM 772 C CA . LEU A 1 103 ? 11.077 -17.917 -18.775 1.00 95.31 103 LEU A CA 1
ATOM 773 C C . LEU A 1 103 ? 12.365 -17.234 -19.280 1.00 95.31 103 LEU A C 1
ATOM 775 O O . LEU A 1 103 ? 12.395 -16.740 -20.404 1.00 95.31 103 LEU A O 1
ATOM 779 N N . GLY A 1 104 ? 13.422 -17.157 -18.463 1.00 91.25 104 GLY A N 1
ATOM 780 C CA . GLY A 1 104 ? 14.683 -16.505 -18.833 1.00 91.25 104 GLY A CA 1
ATOM 781 C C . GLY A 1 104 ? 14.614 -14.973 -18.902 1.00 91.25 104 GLY A C 1
ATOM 782 O O . GLY A 1 104 ? 15.516 -14.337 -19.439 1.00 91.25 104 GLY A O 1
ATOM 783 N N . HIS A 1 105 ? 13.569 -14.349 -18.351 1.00 87.81 105 HIS A N 1
ATOM 784 C CA . HIS A 1 105 ? 13.353 -12.893 -18.381 1.00 87.81 105 HIS A CA 1
ATOM 785 C C . HIS A 1 105 ? 13.940 -12.157 -17.164 1.00 87.81 105 HIS A C 1
ATOM 787 O O . HIS A 1 105 ? 13.458 -11.074 -16.798 1.00 87.81 105 HIS A O 1
ATOM 793 N N . VAL A 1 106 ? 14.921 -12.759 -16.484 1.00 83.62 106 VAL A N 1
ATOM 794 C CA . VAL A 1 106 ? 15.517 -12.214 -15.259 1.00 83.62 106 VAL A CA 1
ATOM 795 C C . VAL A 1 106 ? 17.032 -12.256 -15.342 1.00 83.62 106 VAL A C 1
ATOM 797 O O . VAL A 1 106 ? 17.641 -13.319 -15.386 1.00 83.62 106 VAL A O 1
ATOM 800 N N . THR A 1 107 ? 17.634 -11.076 -15.265 1.00 83.00 107 THR A N 1
ATOM 801 C CA . THR A 1 107 ? 19.034 -10.889 -14.896 1.00 83.00 107 THR A CA 1
ATOM 802 C C . THR A 1 107 ? 19.062 -10.476 -13.431 1.00 83.00 107 THR A C 1
ATOM 804 O O . THR A 1 107 ? 18.607 -9.385 -13.085 1.00 83.00 107 THR A O 1
ATOM 807 N N . VAL A 1 108 ? 19.538 -11.354 -12.548 1.00 78.69 108 VAL A N 1
ATOM 808 C CA . VAL A 1 108 ? 19.662 -11.022 -11.124 1.00 78.69 108 VAL A CA 1
ATOM 809 C C . VAL A 1 108 ? 20.883 -10.124 -10.957 1.00 78.69 108 VAL A C 1
ATOM 811 O O . VAL A 1 108 ? 22.016 -10.596 -10.982 1.00 78.69 108 VAL A O 1
ATOM 814 N N . GLN A 1 109 ? 20.643 -8.825 -10.816 1.00 83.62 109 GLN A N 1
ATOM 815 C CA . GLN A 1 109 ? 21.647 -7.845 -10.423 1.00 83.62 109 GLN A CA 1
ATOM 816 C C . GLN A 1 109 ? 21.195 -7.211 -9.115 1.00 83.62 109 GLN A C 1
ATOM 818 O O . GLN A 1 109 ? 20.067 -6.727 -9.001 1.00 83.62 109 GLN A O 1
ATOM 823 N N . LEU A 1 110 ? 22.063 -7.276 -8.113 1.00 82.62 110 LEU A N 1
ATOM 824 C CA . LEU A 1 110 ? 21.828 -6.610 -6.846 1.00 82.62 110 LEU A CA 1
ATOM 825 C C . LEU A 1 110 ? 22.110 -5.114 -7.026 1.00 82.62 110 LEU A C 1
ATOM 827 O O . LEU A 1 110 ? 23.106 -4.776 -7.661 1.00 82.62 110 LEU A O 1
ATOM 831 N N . PRO A 1 111 ? 21.265 -4.217 -6.491 1.00 84.75 111 PRO A N 1
ATOM 832 C CA . PRO A 1 111 ? 21.566 -2.797 -6.534 1.00 84.75 111 PRO A CA 1
ATOM 833 C C . PRO A 1 111 ? 22.895 -2.499 -5.831 1.00 84.75 111 PRO A C 1
ATOM 835 O O . PRO A 1 111 ? 23.067 -2.863 -4.666 1.00 84.75 111 PRO A O 1
ATOM 838 N N . ASP A 1 112 ? 23.799 -1.779 -6.494 1.00 88.81 112 ASP A N 1
ATOM 839 C CA . ASP A 1 112 ? 25.054 -1.296 -5.885 1.00 88.81 112 ASP A CA 1
ATOM 840 C C . ASP A 1 112 ? 24.808 -0.204 -4.826 1.00 88.81 112 ASP A C 1
ATOM 842 O O . ASP A 1 112 ? 25.675 0.178 -4.041 1.00 88.81 112 ASP A O 1
ATOM 846 N N . VAL A 1 113 ? 23.582 0.311 -4.804 1.00 89.75 113 VAL A N 1
ATOM 847 C CA . VAL A 1 113 ? 23.147 1.445 -4.010 1.00 89.75 113 VAL A CA 1
ATOM 848 C C . VAL A 1 113 ? 22.515 0.966 -2.702 1.00 89.75 113 VAL A C 1
ATOM 850 O O . VAL A 1 113 ? 21.425 0.391 -2.688 1.00 89.75 113 VAL A O 1
ATOM 853 N N . TRP A 1 114 ? 23.177 1.245 -1.576 1.00 88.81 114 TRP A N 1
ATOM 854 C CA . TRP A 1 114 ? 22.810 0.690 -0.265 1.00 88.81 114 TRP A CA 1
ATOM 855 C C . TRP A 1 114 ? 21.396 1.069 0.212 1.00 88.81 114 TRP A C 1
ATOM 857 O O . TRP A 1 114 ? 20.730 0.268 0.869 1.00 88.81 114 TRP A O 1
ATOM 867 N N . TRP A 1 115 ? 20.893 2.261 -0.123 1.00 85.69 115 TRP A N 1
ATOM 868 C CA . TRP A 1 115 ? 19.568 2.687 0.342 1.00 85.69 115 TRP A CA 1
ATOM 869 C C . TRP A 1 115 ? 18.422 1.956 -0.365 1.00 85.69 115 TRP A C 1
ATOM 871 O O . TRP A 1 115 ? 17.321 1.899 0.178 1.00 85.69 115 TRP A O 1
ATOM 881 N N . MET A 1 116 ? 18.658 1.329 -1.525 1.00 85.81 116 MET A N 1
ATOM 882 C CA . MET A 1 116 ? 17.631 0.527 -2.207 1.00 85.81 116 MET A CA 1
ATOM 883 C C . MET A 1 116 ? 17.217 -0.704 -1.384 1.00 85.81 116 MET A C 1
ATOM 885 O O . MET A 1 116 ? 16.083 -1.168 -1.498 1.00 85.81 116 MET A O 1
ATOM 889 N N . TYR A 1 117 ? 18.078 -1.178 -0.478 1.00 87.75 117 TYR A N 1
ATOM 890 C CA . TYR A 1 117 ? 17.754 -2.258 0.459 1.00 87.75 117 TYR A CA 1
ATOM 891 C C . TYR A 1 117 ? 16.855 -1.808 1.622 1.00 87.75 117 TYR A C 1
ATOM 893 O O . TYR A 1 117 ? 16.265 -2.650 2.300 1.00 87.75 117 TYR A O 1
ATOM 901 N N . LEU A 1 118 ? 16.688 -0.497 1.845 1.00 90.25 118 LEU A N 1
ATOM 902 C CA . LEU A 1 118 ? 15.810 0.027 2.897 1.00 90.25 118 LEU A CA 1
ATOM 903 C C . LEU A 1 118 ? 14.320 -0.102 2.561 1.00 90.25 118 LEU A C 1
ATOM 905 O O . LEU A 1 118 ? 13.493 0.045 3.460 1.00 90.25 118 LEU A O 1
ATOM 909 N N . GLY A 1 119 ? 13.956 -0.418 1.313 1.00 85.94 119 GLY A N 1
ATOM 910 C CA . GLY A 1 119 ? 12.555 -0.551 0.905 1.00 85.94 119 GLY A CA 1
ATOM 911 C C . GLY A 1 119 ? 11.773 -1.574 1.740 1.00 85.94 119 GLY A C 1
ATOM 912 O O . GLY A 1 119 ? 10.650 -1.296 2.158 1.00 85.94 119 GLY A O 1
ATOM 913 N N . GLY A 1 120 ? 12.385 -2.722 2.056 1.00 84.94 120 GLY A N 1
ATOM 914 C CA . GLY A 1 120 ? 11.773 -3.754 2.904 1.00 84.94 120 GLY A CA 1
ATOM 915 C C . GLY A 1 120 ? 11.515 -3.271 4.340 1.00 84.94 120 GLY A C 1
ATOM 916 O O . GLY A 1 120 ? 10.358 -3.246 4.769 1.00 84.94 120 GLY A O 1
ATOM 917 N N . PRO A 1 121 ? 12.556 -2.843 5.082 1.00 88.06 121 PRO A N 1
ATOM 918 C CA . PRO A 1 121 ? 12.406 -2.292 6.429 1.00 88.06 121 PRO A CA 1
ATOM 919 C C . PRO A 1 121 ? 11.451 -1.092 6.517 1.00 88.06 121 PRO A C 1
ATOM 921 O O . PRO A 1 121 ? 10.608 -1.053 7.415 1.00 88.06 121 PRO A O 1
ATOM 924 N N . LEU A 1 122 ? 11.528 -0.141 5.579 1.00 86.31 122 LEU A N 1
ATOM 925 C CA . LEU A 1 122 ? 10.637 1.026 5.552 1.00 86.31 122 LEU A CA 1
ATOM 926 C C . LEU A 1 122 ? 9.183 0.628 5.272 1.00 86.31 122 LEU A C 1
ATOM 928 O O . LEU A 1 122 ? 8.272 1.169 5.898 1.00 86.31 122 LEU A O 1
ATOM 932 N N . GLY A 1 123 ? 8.953 -0.354 4.395 1.00 83.31 123 GLY A N 1
ATOM 933 C CA . GLY A 1 123 ? 7.623 -0.917 4.159 1.00 83.31 123 GLY A CA 1
ATOM 934 C C . GLY A 1 123 ? 7.037 -1.582 5.409 1.00 83.31 123 GLY A C 1
ATOM 935 O O . GLY A 1 123 ? 5.883 -1.332 5.763 1.00 83.31 123 GLY A O 1
ATOM 936 N N . LEU A 1 124 ? 7.846 -2.364 6.131 1.00 81.81 124 LEU A N 1
ATOM 937 C CA . LEU A 1 124 ? 7.468 -2.969 7.416 1.00 81.81 124 LEU A CA 1
ATOM 938 C C . LEU A 1 124 ? 7.122 -1.912 8.471 1.00 81.81 124 LEU A C 1
ATOM 940 O O . LEU A 1 124 ? 6.091 -2.033 9.139 1.00 81.81 124 LEU A O 1
ATOM 944 N N . MET A 1 125 ? 7.937 -0.860 8.597 1.00 83.62 125 MET A N 1
ATOM 945 C CA . MET A 1 125 ? 7.639 0.268 9.486 1.00 83.62 125 MET A CA 1
ATOM 946 C C . MET A 1 125 ? 6.339 0.970 9.088 1.00 83.62 125 MET A C 1
ATOM 948 O O . MET A 1 125 ? 5.510 1.244 9.954 1.00 83.62 125 MET A O 1
ATOM 952 N N . SER A 1 126 ? 6.127 1.213 7.793 1.00 80.06 126 SER A N 1
ATOM 953 C CA . SER A 1 126 ? 4.926 1.874 7.276 1.00 80.06 126 SER A CA 1
ATOM 954 C C . SER A 1 126 ? 3.652 1.096 7.615 1.00 80.06 126 SER A C 1
ATOM 956 O O . SER A 1 126 ? 2.712 1.664 8.175 1.00 80.06 126 SER A O 1
ATOM 958 N N . ILE A 1 127 ? 3.635 -0.217 7.364 1.00 77.94 127 ILE A N 1
ATOM 959 C CA . ILE A 1 127 ? 2.478 -1.072 7.670 1.00 77.94 127 ILE A CA 1
ATOM 960 C C . ILE A 1 127 ? 2.257 -1.170 9.183 1.00 77.94 127 ILE A C 1
ATOM 962 O O . ILE A 1 127 ? 1.117 -1.077 9.638 1.00 77.94 127 ILE A O 1
ATOM 966 N N . SER A 1 128 ? 3.328 -1.301 9.970 1.00 75.44 128 SER A N 1
ATOM 967 C CA . SER A 1 128 ? 3.238 -1.332 11.437 1.00 75.44 128 SER A CA 1
ATOM 968 C C . SER A 1 128 ? 2.648 -0.033 11.991 1.00 75.44 128 SER A C 1
ATOM 970 O O . SER A 1 128 ? 1.774 -0.062 12.857 1.00 75.44 128 SER A O 1
ATOM 972 N N . LEU A 1 129 ? 3.066 1.113 11.448 1.00 78.62 129 LEU A N 1
ATOM 973 C CA . LEU A 1 129 ? 2.532 2.417 11.825 1.00 78.62 129 LEU A CA 1
ATOM 974 C C . LEU A 1 129 ? 1.063 2.561 11.408 1.00 78.62 129 LEU A C 1
ATOM 976 O O . LEU A 1 129 ? 0.238 2.978 12.219 1.00 78.62 129 LEU A O 1
ATOM 980 N N . MET A 1 130 ? 0.706 2.160 10.184 1.00 71.88 130 MET A N 1
ATOM 981 C CA . MET A 1 130 ? -0.690 2.147 9.735 1.00 71.88 130 MET A CA 1
ATOM 982 C C . MET A 1 130 ? -1.575 1.276 10.632 1.00 71.88 130 MET A C 1
ATOM 984 O O . MET A 1 130 ? -2.670 1.701 10.993 1.00 71.88 130 MET A O 1
ATOM 988 N N . ALA A 1 131 ? -1.101 0.097 11.033 1.00 69.31 131 ALA A N 1
ATOM 989 C CA . ALA A 1 131 ? -1.817 -0.811 11.926 1.00 69.31 131 ALA A CA 1
ATOM 990 C C . ALA A 1 131 ? -2.128 -0.164 13.290 1.00 69.31 131 ALA A C 1
ATOM 992 O O . ALA A 1 131 ? -3.235 -0.305 13.813 1.00 69.31 131 ALA A O 1
ATOM 993 N N . ILE A 1 132 ? -1.186 0.612 13.836 1.00 71.25 132 ILE A N 1
ATOM 994 C CA . ILE A 1 132 ? -1.385 1.383 15.072 1.00 71.25 132 ILE A CA 1
ATOM 995 C C . ILE A 1 132 ? -2.393 2.522 14.845 1.00 71.25 132 ILE A C 1
ATOM 997 O O . ILE A 1 132 ? -3.346 2.671 15.613 1.00 71.25 132 ILE A O 1
ATOM 1001 N N . LEU A 1 133 ? -2.220 3.300 13.772 1.00 71.12 133 LEU A N 1
ATOM 1002 C CA . LEU A 1 133 ? -3.024 4.491 13.471 1.00 71.12 133 LEU A CA 1
ATOM 1003 C C . LEU A 1 133 ? -4.485 4.173 13.113 1.00 71.12 133 LEU A C 1
ATOM 1005 O O . LEU A 1 133 ? -5.387 4.942 13.460 1.00 71.12 133 LEU A O 1
ATOM 1009 N N . VAL A 1 134 ? -4.742 3.031 12.465 1.00 66.50 134 VAL A N 1
ATOM 1010 C CA . VAL A 1 134 ? -6.095 2.567 12.105 1.00 66.50 134 VAL A CA 1
ATOM 1011 C C . VAL A 1 134 ? -7.018 2.504 13.316 1.00 66.50 134 VAL A C 1
ATOM 1013 O O . VAL A 1 134 ? -8.187 2.873 13.196 1.00 66.50 134 VAL A O 1
ATOM 1016 N N . ARG A 1 135 ? -6.498 2.081 14.477 1.00 62.81 135 ARG A N 1
ATOM 1017 C CA . ARG A 1 135 ? -7.295 1.892 15.700 1.00 62.81 135 ARG A CA 1
ATOM 1018 C C . ARG A 1 135 ? -7.878 3.208 16.225 1.00 62.81 135 ARG A C 1
ATOM 1020 O O . ARG A 1 135 ? -8.925 3.176 16.857 1.00 62.81 135 ARG A O 1
ATOM 1027 N N . GLY A 1 136 ? -7.230 4.345 15.947 1.00 64.12 136 GLY A N 1
ATOM 1028 C CA . GLY A 1 136 ? -7.680 5.671 16.387 1.00 64.12 136 GLY A CA 1
ATOM 1029 C C . GLY A 1 136 ? -8.421 6.490 15.323 1.00 64.12 136 GLY A C 1
ATOM 1030 O O . GLY A 1 136 ? -9.368 7.196 15.649 1.00 64.12 136 GLY A O 1
ATOM 1031 N N . LEU A 1 137 ? -8.010 6.405 14.051 1.00 65.62 137 LEU A N 1
ATOM 1032 C CA . LEU A 1 137 ? -8.491 7.298 12.978 1.00 65.62 137 LEU A CA 1
ATOM 1033 C C . LEU A 1 137 ? -9.605 6.683 12.106 1.00 65.62 137 LEU A C 1
ATOM 1035 O O . LEU A 1 137 ? -10.391 7.401 11.483 1.00 65.62 137 LEU A O 1
ATOM 1039 N N . GLY A 1 138 ? -9.683 5.351 12.037 1.00 65.44 138 GLY A N 1
ATOM 1040 C CA . GLY A 1 138 ? -10.536 4.637 11.086 1.00 65.44 138 GLY A CA 1
ATOM 1041 C C . GLY A 1 138 ? -10.035 4.696 9.631 1.00 65.44 138 GLY A C 1
ATOM 1042 O O . GLY A 1 138 ? -9.231 5.542 9.241 1.00 65.44 138 GLY A O 1
ATOM 1043 N N . LEU A 1 139 ? -10.534 3.777 8.797 1.00 66.06 139 LEU A N 1
ATOM 1044 C CA . LEU A 1 139 ? -9.995 3.500 7.453 1.00 66.06 139 LEU A CA 1
ATOM 1045 C C . LEU A 1 139 ? -10.056 4.691 6.483 1.00 66.06 139 LEU A C 1
ATOM 1047 O O . LEU A 1 139 ? -9.116 4.926 5.728 1.00 66.06 139 LEU A O 1
ATOM 1051 N N . LEU A 1 140 ? -11.149 5.461 6.505 1.00 64.31 140 LEU A N 1
ATOM 1052 C CA . LEU A 1 140 ? -11.319 6.601 5.597 1.00 64.31 140 LEU A CA 1
ATOM 1053 C C . LEU A 1 140 ? -10.313 7.720 5.898 1.00 64.31 140 LEU A C 1
ATOM 1055 O O . LEU A 1 140 ? -9.697 8.254 4.981 1.00 64.31 140 LEU A O 1
ATOM 1059 N N . MET A 1 141 ? -10.162 8.076 7.175 1.00 70.19 141 MET A N 1
ATOM 1060 C CA . MET A 1 141 ? -9.303 9.184 7.589 1.00 70.19 141 MET A CA 1
ATOM 1061 C C . MET A 1 141 ? -7.826 8.815 7.427 1.00 70.19 141 MET A C 1
ATOM 1063 O O . MET A 1 141 ? -7.050 9.650 6.973 1.00 70.19 141 MET A O 1
ATOM 1067 N N . LEU A 1 142 ? -7.467 7.548 7.678 1.00 71.56 142 LEU A N 1
ATOM 1068 C CA . LEU A 1 142 ? -6.144 7.013 7.351 1.00 71.56 142 LEU A CA 1
ATOM 1069 C C . LEU A 1 142 ? -5.844 7.124 5.851 1.00 71.56 142 LEU A C 1
ATOM 1071 O O . LEU A 1 142 ? -4.765 7.574 5.482 1.00 71.56 142 LEU A O 1
ATOM 1075 N N . GLY A 1 143 ? -6.797 6.748 4.991 1.00 72.62 143 GLY A N 1
ATOM 1076 C CA . GLY A 1 143 ? -6.636 6.849 3.540 1.00 72.62 143 GLY A CA 1
ATOM 1077 C C . GLY A 1 143 ? -6.366 8.285 3.092 1.00 72.62 143 GLY A C 1
ATOM 1078 O O . GLY A 1 143 ? -5.374 8.538 2.416 1.00 72.62 143 GLY A O 1
ATOM 1079 N N . VAL A 1 144 ? -7.193 9.238 3.536 1.00 75.38 144 VAL A N 1
ATOM 1080 C CA . VAL A 1 144 ? -7.027 10.664 3.199 1.00 75.38 144 VAL A CA 1
ATOM 1081 C C . VAL A 1 144 ? -5.707 11.223 3.741 1.00 75.38 144 VAL A C 1
ATOM 1083 O O . VAL A 1 144 ? -4.982 11.883 2.999 1.00 75.38 144 VAL A O 1
ATOM 1086 N N . ALA A 1 145 ? -5.360 10.931 4.999 1.00 79.81 145 ALA A N 1
ATOM 1087 C CA . ALA A 1 145 ? -4.107 11.381 5.607 1.00 79.81 145 ALA A CA 1
ATOM 1088 C C . ALA A 1 145 ? -2.875 10.786 4.905 1.00 79.81 145 ALA A C 1
ATOM 1090 O O . ALA A 1 145 ? -1.899 11.495 4.672 1.00 79.81 145 ALA A O 1
ATOM 1091 N N . SER A 1 146 ? -2.933 9.510 4.513 1.00 80.31 146 SER A N 1
ATOM 1092 C CA . SER A 1 146 ? -1.859 8.848 3.770 1.00 80.31 146 SER A CA 1
ATOM 1093 C C . SER A 1 146 ? -1.674 9.465 2.390 1.00 80.31 146 SER A C 1
ATOM 1095 O O . SER A 1 146 ? -0.541 9.727 1.997 1.00 80.31 146 SER A O 1
ATOM 1097 N N . THR A 1 147 ? -2.758 9.718 1.652 1.00 81.69 147 THR A N 1
ATOM 1098 C CA . THR A 1 147 ? -2.665 10.366 0.338 1.00 81.69 147 THR A CA 1
ATOM 1099 C C . THR A 1 147 ? -2.125 11.789 0.470 1.00 81.69 147 THR A C 1
ATOM 1101 O O . THR A 1 147 ? -1.237 12.170 -0.284 1.00 81.69 147 THR A O 1
ATOM 1104 N N . ALA A 1 148 ? -2.582 12.557 1.464 1.00 83.25 148 ALA A N 1
ATOM 1105 C CA . ALA A 1 148 ? -2.049 13.891 1.735 1.00 83.25 148 ALA A CA 1
ATOM 1106 C C . ALA A 1 148 ? -0.547 13.855 2.075 1.00 83.25 148 ALA A C 1
ATOM 1108 O O . ALA A 1 148 ? 0.224 14.637 1.525 1.00 83.25 148 ALA A O 1
ATOM 1109 N N . GLY A 1 149 ? -0.118 12.915 2.924 1.00 84.81 149 GLY A N 1
ATOM 1110 C CA . GLY A 1 149 ? 1.291 12.722 3.271 1.00 84.81 149 GLY A CA 1
ATOM 1111 C C . GLY A 1 149 ? 2.155 12.314 2.076 1.00 84.81 149 GLY A C 1
ATOM 1112 O O . GLY A 1 149 ? 3.258 12.830 1.928 1.00 84.81 149 GLY A O 1
ATOM 1113 N N . GLN A 1 150 ? 1.649 11.450 1.191 1.00 85.94 150 GLN A N 1
ATOM 1114 C CA . GLN A 1 150 ? 2.338 11.068 -0.049 1.00 85.94 150 GLN A CA 1
ATOM 1115 C C . GLN A 1 150 ? 2.497 12.256 -1.003 1.00 85.94 150 GLN A C 1
ATOM 1117 O O . GLN A 1 150 ? 3.577 12.443 -1.553 1.00 85.94 150 GLN A O 1
ATOM 1122 N N . LEU A 1 151 ? 1.457 13.082 -1.163 1.00 85.38 151 LEU A N 1
ATOM 1123 C CA . LEU A 1 151 ? 1.518 14.286 -1.999 1.00 85.38 151 LEU A CA 1
ATOM 1124 C C . LEU A 1 151 ? 2.510 15.310 -1.436 1.00 85.38 151 LEU A C 1
ATOM 1126 O O . LEU A 1 151 ? 3.363 15.801 -2.170 1.00 85.38 151 LEU A O 1
ATOM 1130 N N . LEU A 1 152 ? 2.441 15.592 -0.132 1.00 88.69 152 LEU A N 1
ATOM 1131 C CA . LEU A 1 152 ? 3.389 16.491 0.532 1.00 88.69 152 LEU A CA 1
ATOM 1132 C C . LEU A 1 152 ? 4.822 15.959 0.451 1.00 88.69 152 LEU A C 1
ATOM 1134 O O . LEU A 1 152 ? 5.738 16.725 0.171 1.00 88.69 152 LEU A O 1
ATOM 1138 N N . GLY A 1 153 ? 5.009 14.655 0.666 1.00 86.00 153 GLY A N 1
ATOM 1139 C CA . GLY A 1 153 ? 6.304 13.990 0.560 1.00 86.00 153 GLY A CA 1
ATOM 1140 C C . GLY A 1 153 ? 6.882 14.064 -0.850 1.00 86.00 153 GLY A C 1
ATOM 1141 O O . GLY A 1 153 ? 8.053 14.392 -0.991 1.00 86.00 153 GLY A O 1
ATOM 1142 N N . SER A 1 154 ? 6.059 13.837 -1.879 1.00 84.44 154 SER A N 1
ATOM 1143 C CA . SER A 1 154 ? 6.460 13.986 -3.284 1.00 84.44 154 SER A CA 1
ATOM 1144 C C . SER A 1 154 ? 6.958 15.401 -3.563 1.00 84.44 154 SER A C 1
ATOM 1146 O O . SER A 1 154 ? 8.072 15.565 -4.036 1.00 84.44 154 SER A O 1
ATOM 1148 N N . VAL A 1 155 ? 6.183 16.422 -3.180 1.00 87.25 155 VAL A N 1
ATOM 1149 C CA . VAL A 1 155 ? 6.566 17.829 -3.388 1.00 87.25 155 VAL A CA 1
ATOM 1150 C C . VAL A 1 155 ? 7.845 18.181 -2.624 1.00 87.25 155 VAL A C 1
ATOM 1152 O O . VAL A 1 155 ? 8.704 18.884 -3.148 1.00 87.25 155 VAL A O 1
ATOM 1155 N N . LEU A 1 156 ? 7.998 17.694 -1.390 1.00 89.06 156 LEU A N 1
ATOM 1156 C CA . LEU A 1 156 ? 9.219 17.888 -0.605 1.00 89.06 156 LEU A CA 1
ATOM 1157 C C . LEU A 1 156 ? 10.434 17.265 -1.291 1.00 89.06 156 LEU A C 1
ATOM 1159 O O . LEU A 1 156 ? 11.472 17.918 -1.359 1.00 89.06 156 LEU A O 1
ATOM 1163 N N . ILE A 1 157 ? 10.310 16.037 -1.798 1.00 85.56 157 ILE A N 1
ATOM 1164 C CA . ILE A 1 157 ? 11.385 15.358 -2.529 1.00 85.56 157 ILE A CA 1
ATOM 1165 C C . ILE A 1 157 ? 11.732 16.137 -3.798 1.00 85.56 157 ILE A C 1
ATOM 1167 O O . ILE A 1 157 ? 12.909 16.418 -4.000 1.00 85.56 157 ILE A O 1
ATOM 1171 N N . ASP A 1 158 ? 10.738 16.560 -4.580 1.00 85.31 158 ASP A N 1
ATOM 1172 C CA . ASP A 1 158 ? 10.954 17.330 -5.812 1.00 85.31 158 ASP A CA 1
ATOM 1173 C C . ASP A 1 158 ? 11.687 18.658 -5.540 1.00 85.31 158 ASP A C 1
ATOM 1175 O O . ASP A 1 158 ? 12.520 19.095 -6.331 1.00 85.31 158 ASP A O 1
ATOM 1179 N N . VAL A 1 159 ? 11.414 19.305 -4.400 1.00 87.38 159 VAL A N 1
ATOM 1180 C CA . VAL A 1 159 ? 12.072 20.564 -4.004 1.00 87.38 159 VAL A CA 1
ATOM 1181 C C . VAL A 1 159 ? 13.476 20.333 -3.436 1.00 87.38 159 VAL A C 1
ATOM 1183 O O . VAL A 1 159 ? 14.389 21.107 -3.722 1.00 87.38 159 VAL A O 1
ATOM 1186 N N . LEU A 1 160 ? 13.657 19.306 -2.601 1.00 88.44 160 LEU A N 1
ATOM 1187 C CA . LEU A 1 160 ? 14.926 19.020 -1.920 1.00 88.44 160 LEU A CA 1
ATOM 1188 C C . LEU A 1 160 ? 15.938 18.322 -2.833 1.00 88.44 160 LEU A C 1
ATOM 1190 O O . LEU A 1 160 ? 17.144 18.498 -2.658 1.00 88.44 160 LEU A O 1
ATOM 1194 N N . ILE A 1 161 ? 15.455 17.517 -3.777 1.00 84.81 161 ILE A N 1
ATOM 1195 C CA . ILE A 1 161 ? 16.258 16.707 -4.695 1.00 84.81 161 ILE A CA 1
ATOM 1196 C C . ILE A 1 161 ? 15.690 16.863 -6.118 1.00 84.81 161 ILE A C 1
ATOM 1198 O O . ILE A 1 161 ? 15.151 15.915 -6.684 1.00 84.81 161 ILE A O 1
ATOM 1202 N N . PRO A 1 162 ? 15.831 18.049 -6.736 1.00 68.75 162 PRO A N 1
ATOM 1203 C CA . PRO A 1 162 ? 15.236 18.368 -8.040 1.00 68.75 162 PRO A CA 1
ATOM 1204 C C . PRO A 1 162 ? 15.827 17.590 -9.230 1.00 68.75 162 PRO A C 1
ATOM 1206 O O . PRO A 1 162 ? 15.432 17.821 -10.369 1.00 68.75 162 PRO A O 1
ATOM 1209 N N . SER A 1 163 ? 16.810 16.717 -8.993 1.00 63.62 163 SER A N 1
ATOM 1210 C CA . SER A 1 163 ? 17.557 15.973 -10.014 1.00 63.62 163 SER A CA 1
ATOM 1211 C C . SER A 1 163 ? 17.330 14.455 -9.976 1.00 63.62 163 SER A C 1
ATOM 1213 O O . SER A 1 163 ? 18.141 13.722 -10.545 1.00 63.62 163 SER A O 1
ATOM 1215 N N . LEU A 1 164 ? 16.309 13.985 -9.255 1.00 52.66 164 LEU A N 1
ATOM 1216 C CA . LEU A 1 164 ? 15.809 12.607 -9.349 1.00 52.66 164 LEU A CA 1
ATOM 1217 C C . LEU A 1 164 ? 14.867 12.446 -10.548 1.00 52.66 164 LEU A C 1
ATOM 1219 O O . LEU A 1 164 ? 14.140 13.413 -10.861 1.00 52.66 164 LEU A O 1
#

pLDDT: mean 79.33, std 9.27, range [52.66, 96.69]

Organism: Escherichia coli (NCBI:txid562)

Foldseek 3Di:
DQLLVCLQVVQLHPDRDDDDPVNVVVVVVVVVVVCVVCVVVVVDPVVVVVVVVVVVVVNCVNNLNSVLSVVCVVVVHSVVSVVVVVVVVCVVVVVVVVVCVVVVNDDDDDDPDVCVVCPVVVVVVVVVVLSVVCVPQNDVRSVVVVVVVVVVVVVVCCVVPVPD

Secondary structure (DSSP, 8-state):
-HHHHHHHHTSS-SS-----HHHHHHHHHHHHHHHHHHGGGTT-HHHHHHHHHHHHHHHHHTHHHHHHHHHHHHHT-HHHHHHHHHHHHHHHHHHHHHHHHHTT-------S-GGGGGHHHHHHHHHHHHHHHHHHHHHHHHHHHHHHHHHHHHHHHHHH-TT-

InterPro domains:
  IPR006750 Putative inner membrane exporter, YdcZ [PF04657] (50-159)
  IPR006750 Putative inner membrane exporter, YdcZ [PTHR34821] (46-159)

Radius of gyration: 19.03 Å; chains: 1; bounding box: 49×40×46 Å